Protein AF-A0A271J2K2-F1 (afdb_monomer_lite)

pLDDT: mean 78.9, std 15.5, range [49.62, 97.06]

Secondary structure (DSSP, 8-state):
-HHHHHHHHHHHHHHHHHHHHHHHHHHHHTTTTTTTS---GGG-S-HHHHHHHHHHHHHHHHHHHHHHHHHHHHHHHHHHHHHT-

Foldseek 3Di:
DVVVVVVVVVVVVVVVVVVVVVVVVVVVVVCVPPVVDPPDLCPPPDPVSNVVVVVVVCVVVVVVVVVVVVVVVVVVVVVVVVVVD

Radius of gyration: 32.07 Å; chains: 1; bounding box: 73×24×85 Å

Organism: NCBI:txid1196024

Sequence (85 aa):
MADFQTDRELAELHQRVADLEAQIGIADQLGMHRDALPDSMLFSDSFLKRAFAVLGHYFVASLIIMVPVYVFLFLIMALVGVAAF

Structure (mmCIF, N/CA/C/O backbone):
data_AF-A0A271J2K2-F1
#
_entry.id   AF-A0A271J2K2-F1
#
loop_
_atom_site.group_PDB
_atom_site.id
_atom_site.type_symbol
_atom_site.label_atom_id
_atom_site.label_alt_id
_atom_site.label_comp_id
_atom_site.label_asym_id
_atom_site.label_entity_id
_atom_site.label_seq_id
_atom_site.pdbx_PDB_ins_code
_atom_site.Cartn_x
_atom_site.Cartn_y
_atom_site.Cartn_z
_atom_site.occupancy
_atom_site.B_iso_or_equiv
_atom_site.auth_seq_id
_atom_site.auth_comp_id
_atom_site.auth_asym_id
_atom_site.auth_atom_id
_atom_site.pdbx_PDB_model_num
ATOM 1 N N . MET A 1 1 ? -44.388 5.710 50.769 1.00 59.81 1 MET A N 1
ATOM 2 C CA . MET A 1 1 ? -44.866 5.657 49.367 1.00 59.81 1 MET A CA 1
ATOM 3 C C . MET A 1 1 ? -43.752 5.919 48.357 1.00 59.81 1 MET A C 1
ATOM 5 O O . MET A 1 1 ? -43.748 5.216 47.363 1.00 59.81 1 MET A O 1
ATOM 9 N N . ALA A 1 2 ? -42.797 6.826 48.618 1.00 66.94 2 ALA A N 1
ATOM 10 C CA . ALA A 1 2 ? -41.638 7.053 47.738 1.00 66.94 2 ALA A CA 1
ATOM 11 C C . ALA A 1 2 ? -40.706 5.829 47.593 1.00 66.94 2 ALA A C 1
ATOM 13 O O . ALA A 1 2 ? -40.323 5.495 46.484 1.00 66.94 2 ALA A O 1
ATOM 14 N N . ASP A 1 3 ? -40.430 5.116 48.688 1.00 75.00 3 ASP A N 1
ATOM 15 C CA . ASP A 1 3 ? -39.514 3.958 48.714 1.00 75.00 3 ASP A CA 1
ATOM 16 C C . ASP A 1 3 ? -39.903 2.856 47.709 1.00 75.00 3 ASP A C 1
ATOM 18 O O . ASP A 1 3 ? -39.114 2.425 46.877 1.00 75.00 3 ASP A O 1
ATOM 22 N N . PHE A 1 4 ? -41.195 2.522 47.675 1.00 77.69 4 PHE A N 1
ATOM 23 C CA . PHE A 1 4 ? -41.748 1.508 46.776 1.00 77.69 4 PHE A CA 1
ATOM 24 C C . PHE A 1 4 ? -41.678 1.898 45.293 1.00 77.69 4 PHE A C 1
ATOM 26 O O . PHE A 1 4 ? -41.778 1.040 44.421 1.00 77.69 4 PHE A O 1
ATOM 33 N N . GLN A 1 5 ? -41.594 3.194 44.990 1.00 83.25 5 GLN A N 1
ATOM 34 C CA . GLN A 1 5 ? -41.455 3.671 43.619 1.00 83.25 5 GLN A CA 1
ATOM 35 C C . GLN A 1 5 ? -39.994 3.565 43.173 1.00 83.25 5 GLN A C 1
ATOM 37 O O . GLN A 1 5 ? -39.732 3.045 42.092 1.00 83.25 5 GLN A O 1
ATOM 42 N N . THR A 1 6 ? -39.061 3.933 44.052 1.00 84.88 6 THR A N 1
ATOM 43 C CA . THR A 1 6 ? -37.617 3.777 43.842 1.00 84.88 6 THR A CA 1
ATOM 44 C C . THR A 1 6 ? -37.229 2.315 43.619 1.00 84.88 6 THR A C 1
ATOM 46 O O . THR A 1 6 ? -36.472 2.010 42.703 1.00 84.88 6 THR A O 1
ATOM 49 N N . ASP A 1 7 ? -37.800 1.391 44.397 1.00 88.06 7 ASP A N 1
ATOM 50 C CA . ASP A 1 7 ? -37.529 -0.046 44.258 1.00 88.06 7 ASP A CA 1
ATOM 51 C C . ASP A 1 7 ? -38.003 -0.608 42.912 1.00 88.06 7 ASP A C 1
ATOM 53 O O . ASP A 1 7 ? -37.341 -1.459 42.313 1.00 88.06 7 ASP A O 1
ATOM 57 N N . ARG A 1 8 ? -39.140 -0.118 42.400 1.00 87.50 8 ARG A N 1
ATOM 58 C CA . ARG A 1 8 ? -39.635 -0.504 41.071 1.00 87.50 8 ARG A CA 1
ATOM 59 C C . ARG A 1 8 ? -38.740 0.028 39.961 1.00 87.50 8 ARG A C 1
ATOM 61 O O . ARG A 1 8 ? -38.458 -0.710 39.023 1.00 87.50 8 ARG A O 1
ATOM 68 N N . GLU A 1 9 ? -38.294 1.275 40.072 1.00 88.25 9 GLU A N 1
ATOM 69 C CA . GLU A 1 9 ? -37.387 1.890 39.099 1.00 88.25 9 GLU A CA 1
ATOM 70 C C . GLU A 1 9 ? -36.023 1.185 39.086 1.00 88.25 9 GLU A C 1
ATOM 72 O O . GLU A 1 9 ? -35.475 0.924 38.018 1.00 88.25 9 GLU A O 1
ATOM 77 N N . LEU A 1 10 ? -35.506 0.788 40.254 1.00 89.38 10 LEU A N 1
ATOM 78 C CA . LEU A 1 10 ? -34.284 -0.014 40.373 1.00 89.38 10 LEU A CA 1
ATOM 79 C C . LEU A 1 10 ? -34.437 -1.406 39.755 1.00 89.38 10 LEU A C 1
ATOM 81 O O . LEU A 1 10 ? -33.541 -1.866 39.047 1.00 89.38 10 LEU A O 1
ATOM 85 N N . ALA A 1 11 ? -35.564 -2.076 40.000 1.00 91.25 11 ALA A N 1
ATOM 86 C CA . ALA A 1 11 ? -35.850 -3.370 39.391 1.00 91.25 11 ALA A CA 1
ATOM 87 C C . ALA A 1 11 ? -35.942 -3.263 37.861 1.00 91.25 11 ALA A C 1
ATOM 89 O O . ALA A 1 11 ? -35.381 -4.091 37.144 1.00 91.25 11 ALA A O 1
ATOM 90 N N . GLU A 1 12 ? -36.588 -2.211 37.356 1.00 92.56 12 GLU A N 1
ATOM 91 C CA . GLU A 1 12 ? -36.686 -1.944 35.924 1.00 92.56 12 GLU A CA 1
ATOM 92 C C . GLU A 1 12 ? -35.315 -1.639 35.302 1.00 92.56 12 GLU A C 1
ATOM 94 O O . GLU A 1 12 ? -34.988 -2.178 34.242 1.00 92.56 12 GLU A O 1
ATOM 99 N N . LEU A 1 13 ? -34.482 -0.824 35.961 1.00 88.50 13 LEU A N 1
ATOM 100 C CA . LEU A 1 13 ? -33.130 -0.527 35.487 1.00 88.50 13 LEU A CA 1
ATOM 101 C C . LEU A 1 13 ? -32.261 -1.782 35.429 1.00 88.50 13 LEU A C 1
ATOM 103 O O . LEU A 1 13 ? -31.607 -2.011 34.415 1.00 88.50 13 LEU A O 1
ATOM 107 N N . HIS A 1 14 ? -32.271 -2.608 36.477 1.00 91.50 14 HIS A N 1
ATOM 108 C CA . HIS A 1 14 ? -31.517 -3.862 36.480 1.00 91.50 14 HIS A CA 1
ATOM 109 C C . HIS A 1 14 ? -31.960 -4.790 35.353 1.00 91.50 14 HIS A C 1
ATOM 111 O O . HIS A 1 14 ? -31.123 -5.405 34.697 1.00 91.50 14 HIS A O 1
ATOM 117 N N . GLN A 1 15 ? -33.263 -4.850 35.084 1.00 92.19 15 GLN A N 1
ATOM 118 C CA . GLN A 1 15 ? -33.787 -5.668 34.002 1.00 92.19 15 GLN A CA 1
ATOM 119 C C . GLN A 1 15 ? -33.367 -5.143 32.622 1.00 92.19 15 GLN A C 1
ATOM 121 O O . GLN A 1 15 ? -33.000 -5.935 31.758 1.00 92.19 15 GLN A O 1
ATOM 126 N N . ARG A 1 16 ? -33.344 -3.818 32.425 1.00 87.25 16 ARG A N 1
ATOM 127 C CA . ARG A 1 16 ? -32.828 -3.194 31.194 1.00 87.25 16 ARG A CA 1
ATOM 128 C C . ARG A 1 16 ? -31.329 -3.432 31.008 1.00 87.25 16 ARG A C 1
ATOM 130 O O . ARG A 1 16 ? -30.902 -3.696 29.890 1.00 87.25 16 ARG A O 1
ATOM 137 N N . VAL A 1 17 ? -30.536 -3.352 32.079 1.00 89.69 17 VAL A N 1
ATOM 138 C CA . VAL A 1 17 ? -29.090 -3.629 32.033 1.00 89.69 17 VAL A CA 1
ATOM 139 C C . VAL A 1 17 ? -28.834 -5.090 31.671 1.00 89.69 17 VAL A C 1
ATOM 141 O O . VAL A 1 17 ? -28.053 -5.346 30.762 1.00 89.69 17 VAL A O 1
ATOM 144 N N . ALA A 1 18 ? -29.542 -6.032 32.297 1.00 87.94 18 ALA A N 1
ATOM 145 C CA . ALA A 1 18 ? -29.406 -7.456 31.992 1.00 87.94 18 ALA A CA 1
ATOM 146 C C . ALA A 1 18 ? -29.754 -7.779 30.526 1.00 87.94 18 ALA A C 1
ATOM 148 O O . ALA A 1 18 ? -29.081 -8.587 29.887 1.00 87.94 18 ALA A O 1
ATOM 149 N N . ASP A 1 19 ? -30.780 -7.126 29.977 1.00 88.25 19 ASP A N 1
ATOM 150 C CA . ASP A 1 19 ? -31.170 -7.300 28.577 1.00 88.25 19 ASP A CA 1
ATOM 151 C C . ASP A 1 19 ? -30.137 -6.696 27.605 1.00 88.25 19 ASP A C 1
ATOM 153 O O . ASP A 1 19 ? -29.776 -7.320 26.608 1.00 88.25 19 ASP A O 1
ATOM 157 N N . LEU A 1 20 ? -29.583 -5.521 27.925 1.00 82.25 20 LEU A N 1
ATOM 158 C CA . LEU A 1 20 ? -28.493 -4.901 27.161 1.00 82.25 20 LEU A CA 1
ATOM 159 C C . LEU A 1 20 ? -27.218 -5.754 27.182 1.00 82.25 20 LEU A C 1
ATOM 161 O O . LEU A 1 20 ? -26.588 -5.937 26.142 1.00 82.25 20 LEU A O 1
ATOM 165 N N . GLU A 1 21 ? -26.847 -6.302 28.338 1.00 82.38 21 GLU A N 1
ATOM 166 C CA . GLU A 1 21 ? -25.700 -7.205 28.474 1.00 82.38 21 GLU A CA 1
ATOM 167 C C . GLU A 1 21 ? -25.894 -8.488 27.657 1.00 82.38 21 GLU A C 1
ATOM 169 O O . GLU A 1 21 ? -24.970 -8.924 26.965 1.00 82.38 21 GLU A O 1
ATOM 174 N N . ALA A 1 22 ? -27.104 -9.056 27.659 1.00 79.38 22 ALA A N 1
ATOM 175 C CA . ALA A 1 22 ? -27.438 -10.209 26.829 1.00 79.38 22 ALA A CA 1
ATOM 176 C C . ALA A 1 22 ? -27.351 -9.878 25.328 1.00 79.38 22 ALA A C 1
ATOM 178 O O . ALA A 1 22 ? -26.773 -10.650 24.561 1.00 79.38 22 ALA A O 1
ATOM 179 N N . GLN A 1 23 ? -27.856 -8.715 24.906 1.00 76.19 23 GLN A N 1
ATOM 180 C CA . GLN A 1 23 ? -27.761 -8.251 23.518 1.00 76.19 23 GLN A CA 1
ATOM 181 C C . GLN A 1 23 ? -26.308 -8.025 23.076 1.00 76.19 23 GLN A C 1
ATOM 183 O O . GLN A 1 23 ? -25.944 -8.418 21.968 1.00 76.19 23 GLN A O 1
ATOM 188 N N . ILE A 1 24 ? -25.462 -7.452 23.938 1.00 70.12 24 ILE A N 1
ATOM 189 C CA . ILE A 1 24 ? -24.027 -7.268 23.669 1.00 70.12 24 ILE A CA 1
ATOM 190 C C . ILE A 1 24 ? -23.324 -8.624 23.559 1.00 70.12 24 ILE A C 1
ATOM 192 O O . ILE A 1 24 ? -22.553 -8.829 22.625 1.00 70.12 24 ILE A O 1
ATOM 196 N N .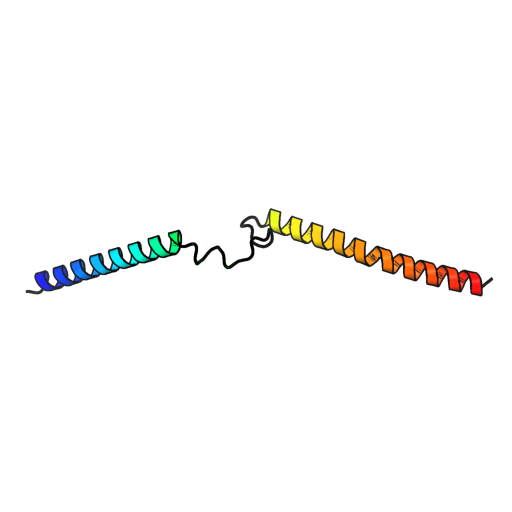 GLY A 1 25 ? -23.625 -9.574 24.449 1.00 71.31 25 GLY A N 1
ATOM 197 C CA . GLY A 1 25 ? -23.065 -10.927 24.387 1.00 71.31 25 GLY A CA 1
ATOM 198 C C . GLY A 1 25 ? -23.440 -11.668 23.099 1.00 71.31 25 GLY A C 1
ATOM 199 O O . GLY A 1 25 ? -22.602 -12.343 22.506 1.00 71.31 25 GLY A O 1
ATOM 200 N N . ILE A 1 26 ? -24.676 -11.500 22.622 1.00 68.19 26 ILE A N 1
ATOM 201 C CA . ILE A 1 26 ? -25.139 -12.075 21.352 1.00 68.19 26 ILE A CA 1
ATOM 202 C C . ILE A 1 26 ? -24.474 -11.374 20.156 1.00 68.19 26 ILE A C 1
ATOM 204 O O . ILE A 1 26 ? -24.073 -12.044 19.207 1.00 68.19 26 ILE A O 1
ATOM 208 N N . ALA A 1 27 ? -24.311 -10.049 20.193 1.00 61.97 27 ALA A N 1
ATOM 209 C CA . ALA A 1 27 ? -23.633 -9.288 19.141 1.00 61.97 27 ALA A CA 1
ATOM 210 C C . ALA A 1 27 ? -22.133 -9.622 19.032 1.00 61.97 27 ALA A C 1
ATOM 212 O O . ALA A 1 27 ? -21.605 -9.695 17.920 1.00 61.97 27 ALA A O 1
ATOM 213 N N . ASP A 1 28 ? -21.473 -9.875 20.165 1.00 61.47 28 ASP A N 1
ATOM 214 C CA . ASP A 1 28 ? -20.072 -10.305 20.230 1.00 61.47 28 ASP A CA 1
ATOM 215 C C . ASP A 1 28 ? -19.907 -11.743 19.706 1.00 61.47 28 ASP A C 1
ATOM 217 O O . ASP A 1 28 ? -19.036 -12.016 18.880 1.00 61.47 28 ASP A O 1
ATOM 221 N N . GLN A 1 29 ? -20.820 -12.655 20.074 1.00 58.53 29 GLN A N 1
ATOM 222 C CA . GLN A 1 29 ? -20.846 -14.027 19.542 1.00 58.53 29 GLN A CA 1
ATOM 223 C C . GLN A 1 29 ? -21.180 -14.100 18.048 1.00 58.53 29 GLN A C 1
ATOM 225 O O . GLN A 1 29 ? -20.699 -14.996 17.356 1.00 58.53 29 GLN A O 1
ATOM 230 N N . LEU A 1 30 ? -21.986 -13.167 17.536 1.00 57.47 30 LEU A N 1
ATOM 231 C CA . LEU A 1 30 ? -22.318 -13.075 16.114 1.00 57.47 30 LEU A CA 1
ATOM 232 C C . LEU A 1 30 ? -21.211 -12.420 15.275 1.00 57.47 30 LEU A C 1
ATOM 234 O O . LEU A 1 30 ? -21.397 -12.275 14.069 1.00 57.47 30 LEU A O 1
ATOM 238 N N . GLY A 1 31 ? -20.079 -12.015 15.870 1.00 51.75 31 GLY A N 1
ATOM 239 C CA . GLY A 1 31 ? -18.906 -11.521 15.136 1.00 51.75 31 GLY A CA 1
ATOM 240 C C . GLY A 1 31 ? -19.166 -10.269 14.288 1.00 51.75 31 GLY A C 1
ATOM 241 O O . GLY A 1 31 ? -18.311 -9.853 13.503 1.00 51.75 31 GLY A O 1
ATOM 242 N N . MET A 1 32 ? -20.329 -9.627 14.454 1.00 54.56 32 MET A N 1
ATOM 243 C CA . MET A 1 32 ? -20.847 -8.622 13.521 1.00 54.56 32 MET A CA 1
ATOM 244 C C . MET A 1 32 ? -20.020 -7.328 13.476 1.00 54.56 32 MET A C 1
ATOM 246 O O . MET A 1 32 ? -20.293 -6.467 12.639 1.00 54.56 32 MET A O 1
ATOM 250 N N . HIS A 1 33 ? -18.993 -7.175 14.319 1.00 52.69 33 HIS A N 1
ATOM 251 C CA . HIS A 1 33 ? -18.123 -5.993 14.358 1.00 52.69 33 HIS A CA 1
ATOM 252 C C . HIS A 1 33 ? -16.619 -6.273 14.205 1.00 52.69 33 HIS A C 1
ATOM 254 O O . HIS A 1 33 ? -15.819 -5.357 14.389 1.00 52.69 33 HIS A O 1
ATOM 2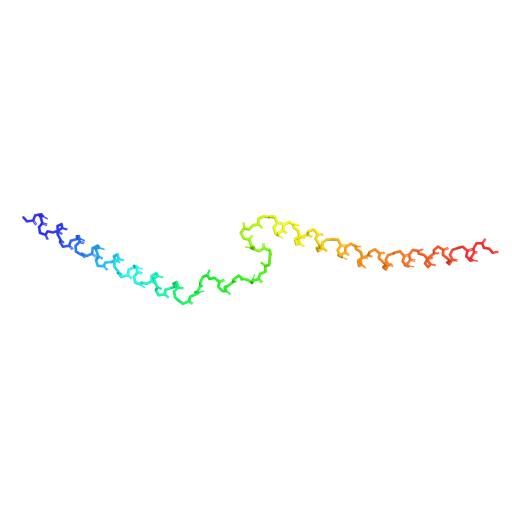60 N N . ARG A 1 34 ? -16.207 -7.485 13.805 1.00 51.50 34 ARG A N 1
ATOM 261 C CA . ARG A 1 34 ? -14.800 -7.747 13.427 1.00 51.50 34 ARG A CA 1
ATOM 262 C C . ARG A 1 34 ? -14.595 -8.227 11.993 1.00 51.50 34 ARG A C 1
ATOM 264 O O . ARG A 1 34 ? -13.539 -7.948 11.439 1.00 51.50 34 ARG A O 1
ATOM 271 N N . ASP A 1 35 ? -15.616 -8.788 11.351 1.00 49.62 35 ASP A N 1
ATOM 272 C CA . ASP A 1 35 ? -15.482 -9.346 9.995 1.00 49.62 35 ASP A CA 1
ATOM 273 C C . ASP A 1 35 ? -15.734 -8.340 8.853 1.00 49.62 35 ASP A C 1
ATOM 275 O O . ASP A 1 35 ? -15.613 -8.680 7.678 1.00 49.62 35 ASP A O 1
ATOM 279 N N . ALA A 1 36 ? -16.064 -7.081 9.163 1.00 54.19 36 ALA A N 1
ATOM 280 C CA . ALA A 1 36 ? -16.275 -6.040 8.146 1.00 54.19 36 ALA A CA 1
ATOM 281 C C . ALA A 1 36 ? -14.989 -5.294 7.741 1.00 54.19 36 ALA A C 1
ATOM 283 O O . ALA A 1 36 ? -15.010 -4.485 6.811 1.00 54.19 36 ALA A O 1
ATOM 284 N N . LEU A 1 37 ? -13.873 -5.536 8.431 1.00 56.09 37 LEU A N 1
ATOM 285 C CA . LEU A 1 37 ? -12.583 -4.949 8.091 1.00 56.09 37 LEU A CA 1
ATOM 286 C C . LEU A 1 37 ? -11.731 -6.032 7.427 1.00 56.09 37 LEU A C 1
ATOM 288 O O . LEU A 1 37 ? -11.479 -7.059 8.051 1.00 56.09 37 LEU A O 1
ATOM 292 N N . PRO A 1 38 ? -11.300 -5.838 6.167 1.00 52.91 38 PRO A N 1
ATOM 293 C CA . PRO A 1 38 ? -10.500 -6.831 5.472 1.00 52.91 38 PRO A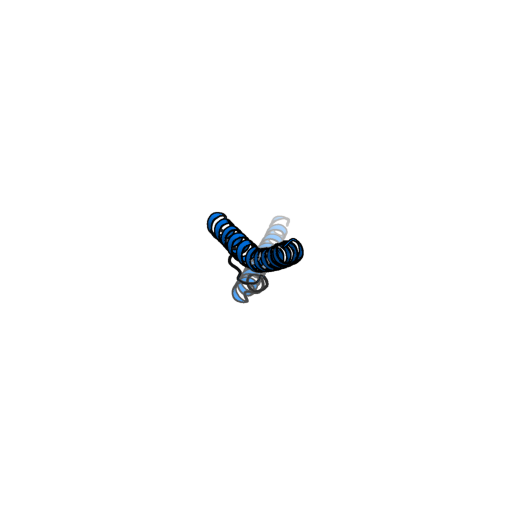 CA 1
ATOM 294 C C . PRO A 1 38 ? -9.242 -7.124 6.287 1.00 52.91 38 PRO A C 1
ATOM 296 O O . PRO A 1 38 ? -8.471 -6.208 6.600 1.00 52.91 38 PRO A O 1
ATOM 299 N N . ASP A 1 39 ? -9.072 -8.406 6.609 1.00 54.28 39 ASP A N 1
ATOM 300 C CA . ASP A 1 39 ? -7.998 -8.978 7.415 1.00 54.28 39 ASP A CA 1
ATOM 301 C C . ASP A 1 39 ? -6.655 -8.783 6.693 1.00 54.28 39 ASP A C 1
ATOM 303 O O . ASP A 1 39 ? -6.134 -9.625 5.961 1.00 54.28 39 ASP A O 1
ATOM 307 N N . SER A 1 40 ? -6.142 -7.563 6.789 1.00 54.81 40 SER A N 1
ATOM 308 C CA . SER A 1 40 ? -4.932 -7.108 6.130 1.00 54.81 40 SER A CA 1
ATOM 309 C C . SER A 1 40 ? -3.951 -6.671 7.204 1.00 54.81 40 SER A C 1
ATOM 311 O O . SER A 1 40 ? -4.308 -5.998 8.172 1.00 54.81 40 SER A O 1
ATOM 313 N N . MET A 1 41 ? -2.667 -6.997 7.021 1.00 51.78 41 MET A N 1
ATOM 314 C CA . MET A 1 41 ? -1.589 -6.551 7.922 1.00 51.78 41 MET A CA 1
ATOM 315 C C . MET A 1 41 ? -1.498 -5.017 8.063 1.00 51.78 41 MET A C 1
ATOM 317 O O . MET A 1 41 ? -0.747 -4.523 8.902 1.00 51.78 41 MET A O 1
ATOM 321 N N . LEU A 1 42 ? -2.275 -4.264 7.279 1.00 50.78 42 LEU A N 1
ATOM 322 C CA . LEU A 1 42 ? -2.461 -2.822 7.393 1.00 50.78 42 LEU A CA 1
ATOM 323 C C . LEU A 1 42 ? -3.269 -2.401 8.630 1.00 50.78 42 LEU A C 1
ATOM 325 O O . LEU A 1 42 ? -3.174 -1.245 9.022 1.00 50.78 42 LEU A O 1
ATOM 329 N N . PHE A 1 43 ? -4.011 -3.301 9.277 1.00 50.94 43 PHE A N 1
ATOM 330 C CA . PHE A 1 43 ? -4.789 -2.995 10.486 1.00 50.94 43 PHE A CA 1
ATOM 331 C C . PHE A 1 43 ? -4.291 -3.726 11.736 1.00 50.94 43 PHE A C 1
ATOM 333 O O . PHE A 1 43 ? -4.962 -3.709 12.760 1.00 50.94 43 PHE A O 1
ATOM 340 N N . SER A 1 44 ? -3.101 -4.341 11.700 1.00 54.94 44 SER A N 1
ATOM 341 C CA . SER A 1 44 ? -2.556 -4.971 12.906 1.00 54.94 44 SER A CA 1
ATOM 342 C C . SER A 1 44 ? -2.289 -3.918 13.990 1.00 54.94 44 SER A C 1
ATOM 344 O O . SER A 1 44 ? -1.652 -2.903 13.692 1.00 54.94 44 SER A O 1
ATOM 346 N N . ASP A 1 45 ? -2.677 -4.200 15.239 1.00 62.00 45 ASP A N 1
ATOM 347 C CA . ASP A 1 45 ? -2.492 -3.319 16.412 1.00 62.00 45 ASP A CA 1
ATOM 348 C C . ASP A 1 45 ? -1.030 -2.882 16.640 1.00 62.00 45 ASP A C 1
ATOM 350 O O . ASP A 1 45 ? -0.745 -1.881 17.297 1.00 62.00 45 ASP A O 1
ATOM 354 N N . SER A 1 46 ? -0.071 -3.601 16.047 1.00 63.88 46 SER A N 1
ATOM 355 C CA . SER A 1 46 ? 1.346 -3.250 16.070 1.00 63.88 46 SER A CA 1
ATOM 356 C C . SER A 1 46 ? 1.731 -2.304 14.924 1.00 63.88 46 SER A C 1
ATOM 358 O O . SER A 1 46 ? 1.818 -2.698 13.757 1.00 63.88 46 SER A O 1
ATOM 360 N N . PHE A 1 47 ? 2.069 -1.059 15.275 1.00 69.44 47 PHE A N 1
ATOM 361 C CA . PHE A 1 47 ? 2.620 -0.048 14.360 1.00 69.44 47 PHE A CA 1
ATOM 362 C C . PHE A 1 47 ? 3.856 -0.535 13.591 1.00 69.44 47 PHE A C 1
ATOM 364 O O . PHE A 1 47 ? 4.045 -0.176 12.429 1.00 69.44 47 PHE A O 1
ATOM 371 N N . LEU A 1 48 ? 4.679 -1.376 14.221 1.00 74.75 48 LEU A N 1
ATOM 372 C CA . LEU A 1 48 ? 5.920 -1.876 13.640 1.00 74.75 48 LEU A CA 1
ATOM 373 C C . LEU A 1 48 ? 5.648 -2.812 12.454 1.00 74.75 48 LEU A C 1
ATOM 375 O O . LEU A 1 48 ? 6.246 -2.665 11.389 1.00 74.75 48 LEU A O 1
ATOM 379 N N . LYS A 1 49 ? 4.698 -3.741 12.611 1.00 71.94 49 LYS A N 1
ATOM 380 C CA . LYS A 1 49 ? 4.322 -4.694 11.557 1.00 71.94 49 LYS A CA 1
ATOM 381 C C . LYS A 1 49 ? 3.722 -3.973 10.347 1.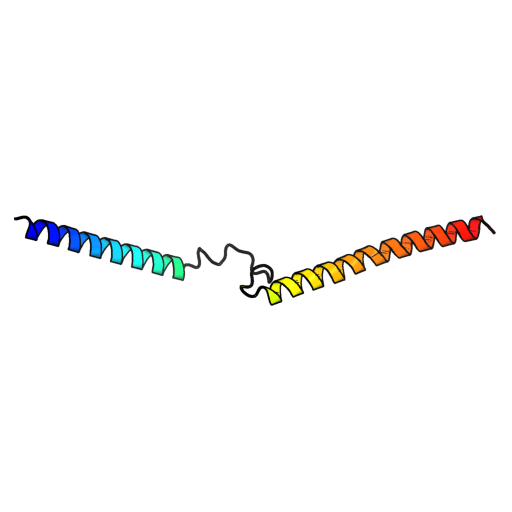00 71.94 49 LYS A C 1
ATOM 383 O O . LYS A 1 49 ? 4.040 -4.299 9.205 1.00 71.94 49 LYS A O 1
ATOM 388 N N . ARG A 1 50 ? 2.941 -2.922 10.604 1.00 74.56 50 ARG A N 1
ATOM 389 C CA . ARG A 1 50 ? 2.362 -2.059 9.573 1.00 74.56 50 ARG A CA 1
ATOM 390 C C . ARG A 1 50 ? 3.419 -1.236 8.827 1.00 74.56 50 ARG A C 1
ATOM 392 O O . ARG A 1 50 ? 3.373 -1.156 7.603 1.00 74.56 50 ARG A O 1
ATOM 399 N N . ALA A 1 51 ? 4.403 -0.680 9.535 1.00 80.75 51 ALA A N 1
ATOM 400 C CA . ALA A 1 51 ? 5.501 0.070 8.923 1.00 80.75 51 ALA A CA 1
ATOM 401 C C . ALA A 1 51 ? 6.360 -0.805 7.992 1.00 80.75 51 ALA A C 1
ATOM 403 O O . ALA A 1 51 ? 6.680 -0.383 6.882 1.00 80.75 51 ALA A O 1
ATOM 404 N N . PHE A 1 52 ? 6.672 -2.044 8.393 1.00 82.62 52 PHE A N 1
ATOM 40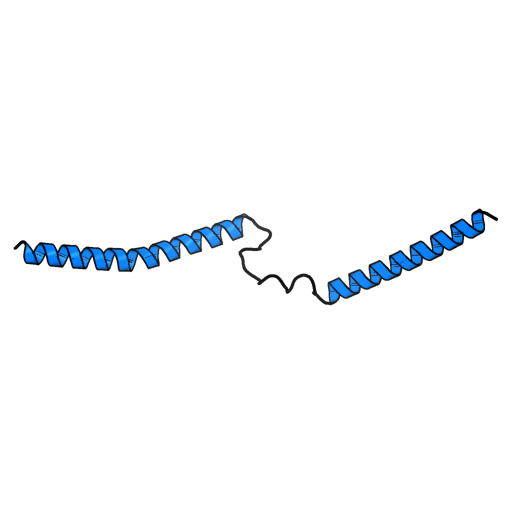5 C CA . PHE A 1 52 ? 7.419 -2.977 7.542 1.00 82.62 52 PHE A CA 1
ATOM 406 C C . PHE A 1 52 ? 6.626 -3.448 6.319 1.00 82.62 52 PHE A C 1
ATOM 408 O O . PHE A 1 52 ? 7.208 -3.585 5.245 1.00 82.62 52 PHE A O 1
ATOM 415 N N . ALA A 1 53 ? 5.310 -3.643 6.443 1.00 83.69 53 ALA A N 1
ATOM 416 C CA . ALA A 1 53 ? 4.457 -3.979 5.302 1.00 83.69 53 ALA A CA 1
ATOM 417 C C . ALA A 1 53 ? 4.446 -2.857 4.251 1.00 83.69 53 ALA A C 1
ATOM 419 O O . ALA A 1 53 ? 4.613 -3.111 3.058 1.00 83.69 53 ALA A O 1
ATOM 420 N N . VAL A 1 54 ? 4.318 -1.606 4.700 1.00 84.12 54 VAL A N 1
ATOM 421 C CA . VAL A 1 54 ? 4.342 -0.427 3.827 1.00 84.12 54 VAL A CA 1
ATOM 422 C C . VAL A 1 54 ? 5.718 -0.252 3.179 1.00 84.12 54 VAL A C 1
ATOM 424 O O . VAL A 1 54 ? 5.806 -0.065 1.967 1.00 84.12 54 VAL A O 1
ATOM 427 N N . LEU A 1 55 ? 6.799 -0.383 3.954 1.00 86.25 55 LEU A N 1
ATOM 428 C CA . LEU A 1 55 ? 8.168 -0.289 3.443 1.00 86.25 55 LEU A CA 1
ATOM 429 C C . LEU A 1 55 ? 8.472 -1.377 2.402 1.00 86.25 55 LEU A C 1
ATOM 431 O O . LEU A 1 55 ? 9.007 -1.071 1.338 1.00 86.25 55 LEU A O 1
ATOM 435 N N . GLY A 1 56 ? 8.084 -2.626 2.671 1.00 86.31 56 GLY A N 1
ATOM 436 C CA . GLY A 1 56 ? 8.232 -3.727 1.721 1.00 86.31 56 GLY A CA 1
ATOM 437 C C . GLY A 1 56 ? 7.452 -3.484 0.429 1.00 86.31 56 GLY A C 1
ATOM 438 O O . GLY A 1 56 ? 7.982 -3.699 -0.660 1.00 86.31 56 GLY A O 1
ATOM 439 N N . HIS A 1 57 ? 6.227 -2.962 0.532 1.00 89.00 57 HIS A N 1
ATOM 440 C CA . HIS A 1 57 ? 5.415 -2.643 -0.639 1.00 89.00 57 HIS A CA 1
ATOM 441 C C . HIS A 1 57 ? 6.043 -1.539 -1.501 1.00 89.00 57 HIS A C 1
ATOM 443 O O . HIS A 1 57 ? 6.179 -1.720 -2.708 1.00 89.00 57 HIS A O 1
ATOM 449 N N . TYR A 1 58 ? 6.507 -0.440 -0.897 1.00 90.94 58 TYR A N 1
ATOM 450 C CA . TYR A 1 58 ? 7.195 0.632 -1.628 1.00 90.94 58 TYR A CA 1
ATOM 451 C C . TYR A 1 58 ? 8.521 0.174 -2.244 1.00 90.94 58 TYR A C 1
ATOM 453 O O . TYR A 1 58 ? 8.856 0.587 -3.356 1.00 90.94 58 TYR A O 1
ATOM 461 N N . PHE A 1 59 ? 9.263 -0.705 -1.570 1.00 92.62 59 PHE A N 1
ATOM 462 C CA . PHE A 1 59 ? 10.502 -1.257 -2.110 1.00 92.62 59 PHE A CA 1
ATOM 463 C C . PHE A 1 59 ? 10.240 -2.092 -3.369 1.00 92.62 59 PHE A C 1
ATOM 465 O O . PHE A 1 59 ? 10.826 -1.839 -4.419 1.00 92.62 59 PHE A O 1
ATOM 472 N N . VAL A 1 60 ? 9.298 -3.034 -3.302 1.00 93.50 60 VAL A N 1
ATOM 473 C CA . VAL A 1 60 ? 8.955 -3.882 -4.452 1.00 93.50 60 VAL A CA 1
ATOM 474 C C . VAL A 1 60 ? 8.323 -3.058 -5.578 1.00 93.50 60 VAL A C 1
ATOM 476 O O . VAL A 1 60 ? 8.692 -3.229 -6.738 1.00 93.50 60 VAL A O 1
ATOM 479 N N . ALA A 1 61 ? 7.429 -2.119 -5.255 1.00 93.81 61 ALA A N 1
ATOM 480 C CA . ALA A 1 61 ? 6.806 -1.240 -6.241 1.00 93.81 61 ALA A CA 1
ATOM 481 C C . ALA A 1 61 ? 7.839 -0.370 -6.969 1.00 93.81 61 ALA A C 1
ATOM 483 O O . ALA A 1 61 ? 7.821 -0.295 -8.196 1.00 93.81 61 ALA A O 1
ATOM 484 N N . SER A 1 62 ? 8.774 0.247 -6.238 1.00 91.19 62 SER A N 1
ATOM 485 C CA . SER A 1 62 ? 9.821 1.071 -6.855 1.00 91.19 62 SER A CA 1
ATOM 486 C C . SER A 1 62 ? 10.739 0.252 -7.765 1.00 91.19 62 SER A C 1
ATOM 488 O O . SER A 1 62 ? 11.075 0.724 -8.849 1.00 91.19 62 SER A O 1
ATOM 490 N N . LEU A 1 63 ? 11.062 -0.995 -7.400 1.00 93.12 63 LEU A N 1
ATOM 491 C CA . LEU A 1 63 ? 11.846 -1.893 -8.249 1.00 93.12 63 LEU A CA 1
ATOM 492 C C . LEU A 1 63 ? 11.098 -2.266 -9.538 1.00 93.12 63 LEU A C 1
ATOM 494 O O . LEU A 1 63 ? 11.658 -2.154 -10.628 1.00 93.12 63 LEU A O 1
ATOM 498 N N . ILE A 1 64 ? 9.825 -2.657 -9.426 1.00 95.50 64 ILE A N 1
ATOM 499 C CA . ILE A 1 64 ? 8.980 -3.010 -10.578 1.00 95.50 64 ILE A CA 1
ATOM 500 C C . ILE A 1 64 ? 8.829 -1.826 -11.538 1.00 95.50 64 ILE A C 1
ATOM 502 O O . ILE A 1 64 ? 8.797 -2.031 -12.747 1.00 95.50 64 ILE A O 1
ATOM 506 N N . ILE A 1 65 ? 8.766 -0.598 -11.020 1.00 94.06 65 ILE A N 1
ATOM 507 C CA . ILE A 1 65 ? 8.668 0.618 -11.836 1.00 94.06 65 ILE A CA 1
ATOM 508 C C . ILE A 1 65 ? 10.021 0.976 -12.466 1.00 94.06 65 ILE A C 1
ATOM 510 O O . ILE A 1 65 ? 10.067 1.357 -13.634 1.00 94.06 65 ILE A O 1
ATOM 514 N N . MET A 1 66 ? 11.136 0.849 -11.738 1.00 95.31 66 MET A N 1
ATOM 515 C CA . MET A 1 66 ? 12.449 1.248 -12.257 1.00 95.31 66 MET A CA 1
ATOM 516 C C . MET A 1 66 ? 12.942 0.364 -13.402 1.00 95.31 66 MET A C 1
ATOM 518 O O . MET A 1 66 ? 13.540 0.885 -14.341 1.00 95.31 66 MET A O 1
ATOM 522 N N . VAL A 1 67 ? 12.688 -0.946 -13.359 1.00 95.62 67 VAL A N 1
ATOM 523 C CA . VAL A 1 67 ? 13.139 -1.883 -14.404 1.00 95.62 67 VAL A CA 1
ATOM 524 C C . VAL A 1 67 ? 12.705 -1.448 -15.817 1.00 95.62 67 VAL A C 1
ATOM 526 O O . VAL A 1 67 ? 13.584 -1.233 -16.653 1.00 95.62 67 VAL A O 1
ATOM 529 N N . PRO A 1 68 ? 11.407 -1.254 -16.124 1.00 95.81 68 PRO A N 1
ATOM 530 C CA . PRO A 1 68 ? 10.984 -0.822 -17.454 1.00 95.81 68 PRO A CA 1
ATOM 531 C C . PRO A 1 68 ? 11.452 0.598 -17.794 1.00 95.81 68 PRO A C 1
ATOM 533 O O . PRO A 1 68 ? 11.782 0.854 -18.949 1.00 95.81 68 PRO A O 1
ATOM 536 N N . VAL A 1 69 ? 11.542 1.506 -16.814 1.00 96.69 69 VAL A N 1
ATOM 537 C CA . VAL A 1 69 ? 12.054 2.872 -17.035 1.00 96.69 69 VAL A CA 1
ATOM 538 C C . VAL A 1 69 ? 13.508 2.841 -17.510 1.00 96.69 69 VAL A C 1
ATOM 540 O O . VAL A 1 69 ? 13.847 3.505 -18.490 1.00 96.69 69 VAL A O 1
ATOM 543 N N . TYR A 1 70 ? 14.361 2.039 -16.870 1.00 96.62 70 TYR A N 1
ATOM 544 C CA . TYR A 1 70 ? 15.756 1.893 -17.282 1.00 96.62 70 TYR A CA 1
ATOM 545 C C . TYR A 1 70 ? 15.907 1.168 -18.610 1.00 96.62 70 TYR A C 1
ATOM 547 O O . TYR A 1 70 ? 16.732 1.582 -19.419 1.00 96.62 70 TYR A O 1
ATOM 555 N N . VAL A 1 71 ? 15.109 0.128 -18.867 1.00 96.50 71 VAL A N 1
ATOM 556 C CA . VAL A 1 71 ? 15.110 -0.552 -20.170 1.00 96.50 71 VAL A CA 1
ATOM 557 C C . VAL A 1 71 ? 14.740 0.432 -21.279 1.00 96.50 71 VAL A C 1
ATOM 559 O O . VAL A 1 71 ? 15.423 0.500 -22.296 1.00 96.50 71 VAL A O 1
ATOM 562 N N . PHE A 1 72 ? 13.710 1.250 -21.070 1.00 97.06 72 PHE A N 1
ATOM 563 C CA . PHE A 1 72 ? 13.293 2.258 -22.039 1.00 97.06 72 PHE A CA 1
ATOM 564 C C . PHE A 1 72 ? 14.368 3.331 -22.266 1.00 97.06 72 PHE A C 1
ATOM 566 O O . PHE A 1 72 ? 14.713 3.626 -23.411 1.00 97.06 72 PHE A O 1
ATOM 573 N N . LEU A 1 73 ? 14.959 3.866 -21.192 1.00 95.31 73 LEU A N 1
ATOM 574 C CA . LEU A 1 73 ? 16.074 4.815 -21.285 1.00 95.31 73 LEU A CA 1
ATOM 575 C C . LEU A 1 73 ? 17.286 4.217 -22.002 1.00 95.31 73 LEU A C 1
ATOM 577 O O . LEU A 1 73 ? 17.908 4.895 -22.819 1.00 95.31 73 LEU A O 1
ATOM 581 N N . PHE A 1 74 ? 17.607 2.954 -21.724 1.00 95.50 74 PHE A N 1
ATOM 582 C CA . PHE A 1 74 ? 18.693 2.240 -22.380 1.00 95.50 74 PHE A CA 1
ATOM 583 C C . PHE A 1 74 ? 18.450 2.116 -23.886 1.00 95.50 74 PHE A C 1
ATOM 585 O O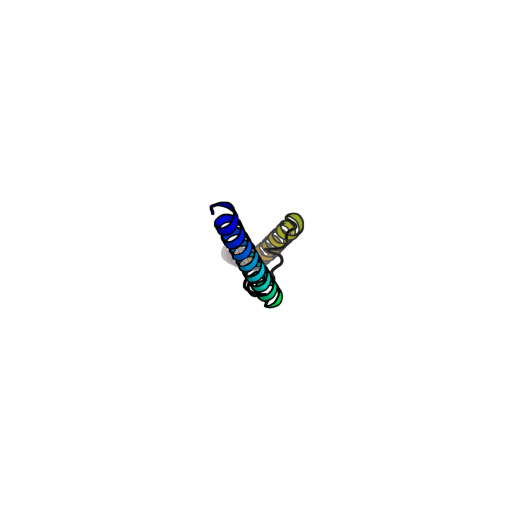 . PHE A 1 74 ? 19.354 2.401 -24.666 1.00 95.50 74 PHE A O 1
ATOM 592 N N . LEU A 1 75 ? 17.231 1.768 -24.310 1.00 95.94 75 LEU A N 1
ATOM 593 C CA . LEU A 1 75 ? 16.876 1.695 -25.731 1.00 95.94 75 LEU A CA 1
ATOM 594 C C . LEU A 1 75 ? 17.002 3.053 -26.430 1.00 95.94 75 LEU A C 1
ATOM 596 O O . LEU A 1 75 ? 17.525 3.112 -27.540 1.00 95.94 75 LEU A O 1
ATOM 600 N N . ILE A 1 76 ? 16.576 4.142 -25.782 1.00 95.69 76 ILE A N 1
ATOM 601 C CA . ILE A 1 76 ? 16.739 5.498 -26.327 1.00 95.69 76 ILE A CA 1
ATOM 602 C C . ILE A 1 76 ? 18.220 5.848 -26.464 1.00 95.69 76 ILE A C 1
ATOM 604 O O . ILE A 1 76 ? 18.647 6.288 -27.527 1.00 95.69 76 ILE A O 1
ATOM 608 N N . MET A 1 77 ? 19.012 5.645 -25.409 1.00 94.19 77 MET A N 1
ATOM 609 C CA . MET A 1 77 ? 20.453 5.913 -25.424 1.00 94.19 77 MET A CA 1
ATOM 610 C C . MET A 1 77 ? 21.171 5.089 -26.495 1.00 94.19 77 MET A C 1
ATOM 612 O O . MET A 1 77 ? 22.004 5.628 -27.217 1.00 94.19 77 MET A O 1
ATOM 616 N N . ALA A 1 78 ? 20.824 3.809 -26.635 1.00 93.12 78 ALA A N 1
ATOM 617 C CA . ALA A 1 78 ? 21.376 2.941 -27.665 1.00 93.12 78 ALA A CA 1
ATOM 618 C C . ALA A 1 78 ? 21.000 3.428 -29.072 1.00 93.12 78 ALA A C 1
ATOM 620 O O . ALA A 1 78 ? 21.870 3.516 -29.931 1.00 93.12 78 ALA A O 1
ATOM 621 N N . LEU A 1 79 ? 19.738 3.806 -29.300 1.00 94.06 79 LEU A N 1
ATOM 622 C CA . LEU A 1 79 ? 19.280 4.343 -30.583 1.00 94.06 79 LEU A CA 1
ATOM 623 C C . LEU A 1 79 ? 19.997 5.651 -30.940 1.00 94.06 79 LEU A C 1
ATOM 625 O O . LEU A 1 79 ? 20.474 5.801 -32.060 1.00 94.06 79 LEU A O 1
ATOM 629 N N . VAL A 1 80 ? 20.093 6.585 -29.990 1.00 94.75 80 VAL A N 1
ATOM 630 C CA . VAL A 1 80 ? 20.793 7.865 -30.178 1.00 94.75 80 VAL A CA 1
ATOM 631 C C . VAL A 1 80 ? 22.282 7.636 -30.422 1.00 94.75 80 VAL A C 1
ATOM 633 O O . VAL A 1 80 ? 22.843 8.246 -31.323 1.00 94.75 80 VAL A O 1
ATOM 636 N N . GLY A 1 81 ? 22.915 6.737 -29.666 1.00 89.75 81 GLY A N 1
ATOM 637 C CA . GLY A 1 81 ? 24.321 6.382 -29.850 1.00 89.75 81 GLY A CA 1
ATOM 638 C C . GLY A 1 81 ? 24.600 5.752 -31.215 1.00 89.75 81 GLY A C 1
ATOM 639 O O . GLY A 1 81 ? 25.587 6.106 -31.846 1.00 89.75 81 GLY A O 1
ATOM 640 N N . VAL A 1 82 ? 23.712 4.876 -31.700 1.00 86.19 82 VAL A N 1
ATOM 641 C CA . VAL A 1 82 ? 23.797 4.289 -33.048 1.00 86.19 82 VAL A CA 1
ATOM 642 C C . VAL A 1 82 ? 23.559 5.336 -34.136 1.00 86.19 82 VAL A C 1
ATOM 644 O O . VAL A 1 82 ? 24.226 5.294 -35.157 1.00 86.19 82 VAL A O 1
ATOM 647 N N . ALA A 1 83 ? 22.632 6.276 -33.941 1.00 82.31 83 ALA A N 1
ATOM 648 C CA . ALA A 1 83 ? 22.348 7.329 -34.919 1.00 82.31 83 ALA A CA 1
ATOM 649 C C . ALA A 1 83 ? 23.415 8.440 -34.964 1.00 82.31 83 ALA A C 1
ATOM 651 O O . ALA A 1 83 ? 23.490 9.176 -35.944 1.00 82.31 83 ALA A O 1
ATOM 652 N N . ALA A 1 84 ? 24.196 8.598 -33.894 1.00 77.81 84 ALA A N 1
ATOM 653 C CA . ALA A 1 84 ? 25.276 9.577 -33.795 1.00 77.81 84 ALA A CA 1
ATOM 654 C C . ALA A 1 84 ? 26.628 9.062 -34.328 1.00 77.81 84 ALA A C 1
ATOM 656 O O . ALA A 1 84 ? 27.590 9.833 -34.343 1.00 77.81 84 ALA A O 1
ATOM 657 N N . PHE A 1 85 ? 26.703 7.789 -34.729 1.00 64.06 85 PHE A N 1
ATOM 658 C CA . PHE A 1 85 ? 27.881 7.132 -35.299 1.00 64.06 85 PHE A CA 1
ATOM 659 C C . PHE A 1 85 ? 27.698 6.909 -36.804 1.00 64.06 85 PHE A C 1
ATOM 661 O O . PHE A 1 85 ? 28.687 7.101 -37.546 1.00 64.06 85 PHE A O 1
#